Protein AF-A0AAP7BUR9-F1 (afdb_monomer_lite)

pLDDT: mean 89.44, std 9.85, range [38.56, 97.56]

Secondary structure (DSSP, 8-state):
--HHHHHHHHHHHHHHHHHTHHHH-EESSSS---EEEEEEEEEEEEEEEETTTEEEEEEEEEEEETTEEEEEEEEEEEESS--EEEEEEEEE--HHHHHHHHHHS-HHHHHHHHHHHHHHHHHTTTTTTTS--

Sequence (133 aa):
MNDKKIRKLIEKIEEISIKHFDELSCNINGFSKKKLVFFMEKPGSSRRVNDWGRDEDTDYYIGVSENGWEEHITVMECGAGETVLLEEKTHSISNDQLLKILNESNLKNYLKFMNKCYDLTQKYSGDFGILLY

Radius of gyration: 16.71 Å; chains: 1; bounding box: 37×32×51 Å

Structure (mmCIF, N/CA/C/O backbone):
data_AF-A0AAP7BUR9-F1
#
_entry.id   AF-A0AAP7BUR9-F1
#
loop_
_atom_site.group_PDB
_atom_site.id
_atom_site.type_symbol
_atom_site.label_atom_id
_atom_site.label_alt_id
_atom_site.label_comp_id
_atom_site.label_asym_id
_atom_site.label_entity_id
_atom_site.label_seq_id
_atom_site.pdbx_PDB_ins_code
_atom_site.Cartn_x
_atom_site.Cartn_y
_atom_site.Cartn_z
_atom_site.occupancy
_atom_site.B_iso_or_equiv
_atom_site.auth_seq_id
_atom_site.auth_comp_id
_atom_site.auth_asym_id
_atom_site.auth_atom_id
_atom_site.pdbx_PDB_model_num
ATOM 1 N N . MET A 1 1 ? -3.238 21.894 9.567 1.00 57.69 1 MET A N 1
ATOM 2 C CA . MET A 1 1 ? -3.905 20.586 9.752 1.00 57.69 1 MET A CA 1
ATOM 3 C C . MET A 1 1 ? -3.541 20.083 11.146 1.00 57.69 1 MET A C 1
ATOM 5 O O . MET A 1 1 ? -2.488 20.473 11.623 1.00 57.69 1 MET A O 1
ATOM 9 N N . ASN A 1 2 ? -4.401 19.356 11.868 1.00 79.38 2 ASN A N 1
ATOM 10 C CA . ASN A 1 2 ? -4.040 18.908 13.222 1.00 79.38 2 ASN A CA 1
ATOM 11 C C . ASN A 1 2 ? -3.331 17.551 13.136 1.00 79.38 2 ASN A C 1
ATOM 13 O O . ASN A 1 2 ? -3.994 16.515 13.160 1.00 79.38 2 ASN A O 1
ATOM 17 N N . ASP A 1 3 ? -2.006 17.576 13.035 1.00 81.19 3 ASP A N 1
ATOM 18 C CA . ASP A 1 3 ? -1.129 16.404 12.901 1.00 81.19 3 ASP A CA 1
ATOM 19 C C . ASP A 1 3 ? -1.414 15.324 13.952 1.00 81.19 3 ASP A C 1
ATOM 21 O O . ASP A 1 3 ? -1.388 14.134 13.651 1.00 81.19 3 ASP A O 1
ATOM 25 N N . LYS A 1 4 ? -1.830 15.719 15.163 1.00 86.00 4 LYS A N 1
ATOM 26 C CA . LYS A 1 4 ? -2.235 14.786 16.225 1.00 86.00 4 LYS A CA 1
ATOM 27 C C . LYS A 1 4 ? -3.459 13.944 15.848 1.00 86.00 4 LYS A C 1
ATOM 29 O O . LYS A 1 4 ? -3.543 12.783 16.237 1.00 86.00 4 LYS A O 1
ATOM 34 N N . LYS A 1 5 ? -4.427 14.515 15.122 1.00 87.75 5 LYS A N 1
ATOM 35 C CA . LYS A 1 5 ? -5.618 13.781 14.655 1.00 87.75 5 LYS A CA 1
ATOM 36 C C . LYS A 1 5 ? -5.267 12.825 13.518 1.00 87.75 5 LYS A C 1
ATOM 38 O O . LYS A 1 5 ? -5.756 11.703 13.518 1.00 87.75 5 LYS A O 1
ATOM 43 N N . ILE A 1 6 ? -4.409 13.252 12.592 1.00 88.75 6 ILE A N 1
ATOM 44 C CA . ILE A 1 6 ? -3.960 12.401 11.481 1.00 88.75 6 ILE A CA 1
ATOM 45 C C . ILE A 1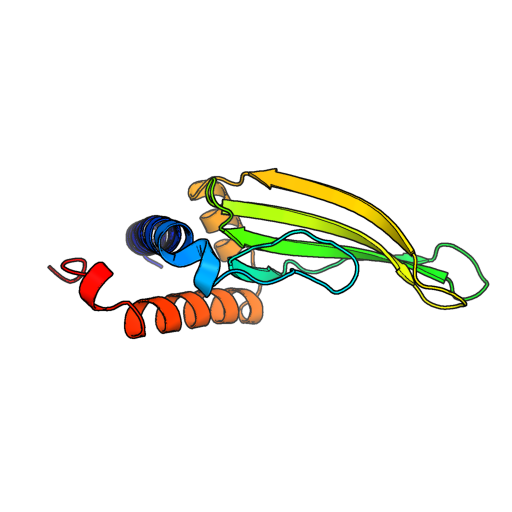 6 ? -3.128 11.238 12.005 1.00 88.75 6 ILE A C 1
ATOM 47 O O . ILE A 1 6 ? -3.352 10.108 11.596 1.00 88.75 6 ILE A O 1
ATOM 51 N N . ARG A 1 7 ? -2.239 11.479 12.970 1.00 90.62 7 ARG A N 1
ATOM 52 C CA . ARG A 1 7 ? -1.448 10.415 13.593 1.00 90.62 7 ARG A CA 1
ATOM 53 C C . ARG A 1 7 ? -2.325 9.337 14.230 1.00 90.62 7 ARG A C 1
ATOM 55 O O . ARG A 1 7 ? -2.128 8.162 13.955 1.00 90.62 7 ARG A O 1
ATOM 62 N N . LYS A 1 8 ? -3.351 9.736 14.991 1.00 90.56 8 LYS A N 1
ATOM 63 C CA . LYS A 1 8 ? -4.338 8.794 15.546 1.00 90.56 8 LYS A CA 1
ATOM 64 C C . LYS A 1 8 ? -5.098 8.023 14.464 1.00 90.56 8 LYS A C 1
ATOM 66 O O . LYS A 1 8 ? -5.396 6.850 14.648 1.00 90.56 8 LYS A O 1
ATOM 71 N N . LEU A 1 9 ? -5.436 8.682 13.352 1.00 91.75 9 LEU A N 1
ATOM 72 C CA . LEU A 1 9 ? -6.072 8.020 12.214 1.00 91.75 9 LEU A CA 1
ATOM 73 C C . LEU A 1 9 ? -5.136 6.971 11.602 1.00 91.75 9 LEU A C 1
ATOM 75 O O . LEU A 1 9 ? -5.577 5.853 11.375 1.00 91.75 9 LEU A O 1
ATOM 79 N N . ILE A 1 10 ? -3.868 7.317 11.370 1.00 94.31 10 ILE A N 1
ATOM 80 C CA . ILE A 1 10 ? -2.846 6.412 10.827 1.00 94.31 10 ILE A CA 1
ATOM 81 C C . ILE A 1 10 ? -2.692 5.176 11.717 1.00 94.31 10 ILE A C 1
ATOM 83 O O . ILE A 1 10 ? -2.786 4.061 11.213 1.00 94.31 10 ILE A O 1
ATOM 87 N N . GLU A 1 11 ? -2.518 5.374 13.027 1.00 94.06 11 GLU A N 1
ATOM 88 C CA . GLU A 1 11 ? -2.412 4.288 14.013 1.00 94.06 11 GLU A CA 1
ATOM 89 C C . GLU A 1 11 ? -3.639 3.372 13.951 1.00 94.06 11 GLU A C 1
ATOM 91 O O . GLU A 1 11 ? -3.520 2.152 13.872 1.00 94.06 11 GLU A O 1
ATOM 96 N N . LYS A 1 12 ? -4.843 3.953 13.914 1.00 93.38 12 LYS A N 1
ATOM 97 C CA . LYS A 1 12 ? -6.066 3.149 13.907 1.00 93.38 12 LYS A CA 1
ATOM 98 C C . LYS A 1 12 ? -6.277 2.387 12.600 1.00 93.38 12 LYS A C 1
ATOM 100 O O . LYS A 1 12 ? -6.787 1.268 12.599 1.00 93.38 12 LYS A O 1
ATOM 105 N N . ILE A 1 13 ? -5.905 3.002 11.483 1.00 95.44 13 ILE A N 1
ATOM 106 C CA . ILE A 1 13 ? -5.973 2.387 10.160 1.00 95.44 13 ILE A CA 1
ATOM 107 C C . ILE A 1 13 ? -4.972 1.240 10.041 1.00 95.44 13 ILE A C 1
ATOM 109 O O . ILE A 1 13 ? -5.315 0.224 9.440 1.00 95.44 13 ILE A O 1
ATOM 113 N N . GLU A 1 14 ? -3.784 1.370 10.628 1.00 96.19 14 GLU A N 1
ATOM 114 C CA . GLU A 1 14 ? -2.798 0.291 10.717 1.00 96.19 14 GLU A CA 1
ATOM 115 C C . GLU A 1 14 ? -3.390 -0.930 11.425 1.00 96.19 14 GLU A C 1
ATOM 117 O O . GLU A 1 14 ? -3.446 -2.009 10.838 1.00 96.19 14 GLU A O 1
ATOM 122 N N . GLU A 1 15 ? -3.936 -0.741 12.632 1.00 95.06 15 GLU A N 1
ATOM 123 C CA . GLU A 1 15 ? -4.571 -1.811 13.414 1.00 95.06 15 GLU A CA 1
ATOM 124 C C . GLU A 1 15 ? -5.654 -2.549 12.616 1.00 95.06 15 GLU A C 1
ATOM 126 O O . GLU A 1 15 ? -5.698 -3.779 12.592 1.00 95.06 15 GLU A O 1
ATOM 131 N N . ILE A 1 16 ? -6.538 -1.802 11.950 1.00 95.00 16 ILE A N 1
ATOM 132 C CA . ILE A 1 16 ? -7.655 -2.365 11.180 1.00 95.00 16 ILE A CA 1
ATOM 133 C C . ILE A 1 16 ? -7.157 -3.076 9.926 1.00 95.00 16 ILE A C 1
ATOM 135 O O . ILE A 1 16 ? -7.663 -4.145 9.585 1.00 95.00 16 ILE A O 1
ATOM 139 N N . SER A 1 17 ? -6.156 -2.509 9.258 1.00 96.44 17 SER A N 1
ATOM 140 C CA .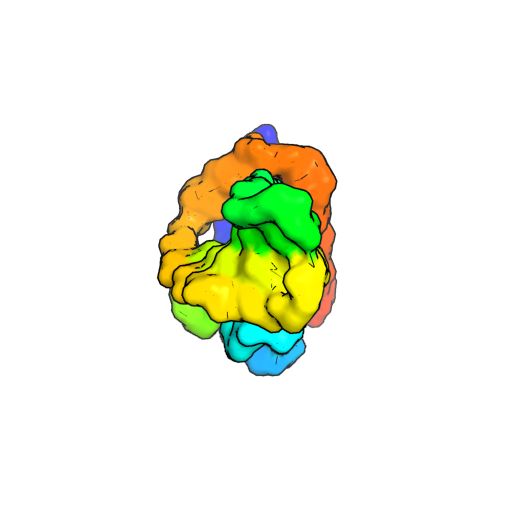 SER A 1 17 ? -5.570 -3.103 8.059 1.00 96.44 17 SER A CA 1
ATOM 141 C C . SER A 1 17 ? -4.858 -4.414 8.376 1.00 96.44 17 SER A C 1
ATOM 143 O O . SER A 1 17 ? -4.996 -5.357 7.606 1.00 96.44 17 SER A O 1
ATOM 145 N N . ILE A 1 18 ? -4.165 -4.505 9.515 1.00 96.38 18 ILE A N 1
ATOM 146 C CA . ILE A 1 18 ? -3.550 -5.753 9.993 1.00 96.38 18 ILE A CA 1
ATOM 147 C C . ILE A 1 18 ? -4.635 -6.763 10.382 1.00 96.38 18 ILE A C 1
ATOM 149 O O . ILE A 1 18 ? -4.598 -7.913 9.950 1.00 96.38 18 ILE A O 1
ATOM 153 N N . LYS A 1 19 ? -5.638 -6.341 11.164 1.00 95.62 19 LYS A N 1
ATOM 154 C CA . LYS A 1 19 ? -6.725 -7.217 11.632 1.00 95.62 19 LYS A CA 1
ATOM 155 C C . LYS A 1 19 ? -7.488 -7.884 10.483 1.00 95.62 19 LYS A C 1
ATOM 157 O O . LYS A 1 19 ? -7.886 -9.038 10.612 1.00 95.62 19 LYS A O 1
ATOM 162 N N . HIS A 1 20 ? -7.695 -7.161 9.384 1.00 95.50 20 HIS A N 1
ATOM 163 C CA . HIS A 1 20 ? -8.444 -7.623 8.210 1.00 95.50 20 HIS A CA 1
ATOM 164 C C . HIS A 1 20 ? -7.539 -7.819 6.984 1.00 95.50 20 HIS A C 1
ATOM 166 O O . HIS A 1 20 ? -7.995 -7.693 5.846 1.00 95.50 20 HIS A O 1
ATOM 172 N N . PHE A 1 21 ? -6.251 -8.108 7.199 1.00 96.44 21 PHE A N 1
ATOM 173 C CA . PHE A 1 21 ? -5.239 -8.139 6.139 1.00 96.44 21 PHE A CA 1
ATOM 174 C C . PHE A 1 21 ? -5.577 -9.121 5.013 1.00 96.44 21 PHE A C 1
ATOM 176 O O . PHE A 1 21 ? -5.489 -8.762 3.840 1.00 96.44 21 PHE A O 1
ATOM 183 N N . ASP A 1 22 ? -6.031 -10.330 5.342 1.00 94.69 22 ASP A N 1
ATOM 184 C CA . ASP A 1 22 ? -6.389 -11.343 4.340 1.00 94.69 22 ASP A CA 1
ATOM 185 C C . ASP A 1 22 ? -7.515 -10.889 3.403 1.00 94.69 22 ASP A C 1
ATOM 187 O O . ASP A 1 22 ? -7.516 -11.224 2.220 1.00 94.69 22 ASP A O 1
ATOM 191 N N . GLU A 1 23 ? -8.464 -10.105 3.920 1.00 95.19 23 GLU A N 1
ATOM 192 C CA . GLU A 1 23 ? -9.589 -9.573 3.149 1.00 95.19 23 GLU A CA 1
ATOM 193 C C . GLU A 1 23 ? -9.186 -8.338 2.329 1.00 95.19 23 GLU A C 1
ATOM 195 O O . GLU A 1 23 ? -9.677 -8.123 1.219 1.00 95.19 23 GLU A O 1
ATOM 200 N N . LEU A 1 24 ? -8.329 -7.489 2.896 1.00 95.19 24 LEU A N 1
ATOM 201 C CA . LEU A 1 24 ? -8.010 -6.171 2.350 1.00 95.19 24 LEU A CA 1
ATOM 202 C C . LEU A 1 24 ? -6.775 -6.151 1.452 1.00 95.19 24 LEU A C 1
ATOM 204 O O . LEU A 1 24 ? -6.617 -5.210 0.667 1.00 95.19 24 LEU A O 1
ATOM 208 N N . SER A 1 25 ? -5.883 -7.127 1.600 1.00 94.75 25 SER A N 1
ATOM 209 C CA . SER A 1 25 ? -4.620 -7.162 0.877 1.00 94.75 25 SER A CA 1
ATOM 210 C C . SER A 1 25 ? -4.803 -7.614 -0.567 1.00 94.75 25 SER A C 1
ATOM 212 O O . SER A 1 25 ? -5.618 -8.475 -0.901 1.00 94.75 25 SER A O 1
ATOM 214 N N . CYS A 1 26 ? -4.000 -7.038 -1.452 1.00 91.31 26 CYS A N 1
ATOM 215 C CA . CYS A 1 26 ? -3.913 -7.442 -2.846 1.00 91.31 26 CYS A CA 1
ATOM 216 C C . CYS A 1 26 ? -2.452 -7.481 -3.287 1.00 91.31 26 CYS A C 1
ATOM 218 O O . CYS A 1 26 ? -1.589 -6.862 -2.659 1.00 91.31 26 CYS A O 1
ATOM 220 N N . ASN A 1 27 ? -2.175 -8.194 -4.380 1.00 90.06 27 ASN A N 1
ATOM 221 C CA . ASN A 1 27 ? -0.873 -8.084 -5.030 1.00 90.06 27 ASN A CA 1
ATOM 222 C C . ASN A 1 27 ? -0.707 -6.648 -5.535 1.00 90.06 27 ASN A C 1
ATOM 224 O O . ASN A 1 27 ? -1.613 -6.110 -6.176 1.00 90.06 27 ASN A O 1
ATOM 228 N N . ILE A 1 28 ? 0.424 -6.031 -5.207 1.00 84.44 28 ILE A N 1
ATOM 229 C CA . ILE A 1 28 ? 0.650 -4.601 -5.457 1.00 84.44 28 ILE A CA 1
ATOM 230 C C . ILE A 1 28 ? 0.823 -4.288 -6.945 1.00 84.44 28 ILE A C 1
ATOM 232 O O . ILE A 1 28 ? 0.442 -3.212 -7.396 1.00 84.44 28 ILE A O 1
ATOM 236 N N . ASN A 1 29 ? 1.334 -5.244 -7.719 1.00 79.69 29 ASN A N 1
ATOM 237 C CA . ASN A 1 29 ? 1.350 -5.195 -9.173 1.00 79.69 29 ASN A CA 1
ATOM 238 C C . ASN A 1 29 ? 1.351 -6.623 -9.755 1.00 79.69 29 ASN A C 1
ATOM 240 O O . ASN A 1 29 ? 1.290 -7.614 -9.026 1.00 79.69 29 ASN A O 1
ATOM 244 N N . GLY A 1 30 ? 1.366 -6.729 -11.085 1.00 78.06 30 GLY A N 1
ATOM 245 C CA . GLY A 1 30 ? 1.375 -8.019 -11.784 1.00 78.06 30 GLY A CA 1
ATOM 246 C C . GLY A 1 30 ? 2.732 -8.732 -11.795 1.00 78.06 30 GLY A C 1
ATOM 247 O O . GLY A 1 30 ? 2.797 -9.882 -12.223 1.00 78.06 30 GLY A O 1
ATOM 248 N N . PHE A 1 31 ? 3.799 -8.066 -11.348 1.00 80.25 31 PHE A N 1
ATOM 249 C CA . PHE A 1 31 ? 5.183 -8.537 -11.462 1.00 80.25 31 PHE A CA 1
ATOM 250 C C . PHE A 1 31 ? 5.777 -8.975 -10.114 1.00 80.25 31 PHE A C 1
ATOM 252 O O . PHE A 1 31 ? 6.629 -9.858 -10.070 1.00 80.25 31 PHE A O 1
ATOM 259 N N . SER A 1 32 ? 5.280 -8.412 -9.015 1.00 79.69 32 SER A N 1
ATOM 260 C CA . SER A 1 32 ? 5.616 -8.738 -7.637 1.00 79.69 32 SER A CA 1
ATOM 261 C C . SER A 1 32 ? 4.530 -9.612 -7.013 1.00 79.69 32 SER A C 1
ATOM 263 O O . SER A 1 32 ? 3.329 -9.415 -7.210 1.00 79.69 32 SER A O 1
ATOM 265 N N . LYS A 1 33 ? 4.954 -10.574 -6.190 1.00 84.44 33 LYS A N 1
ATOM 266 C CA . LYS A 1 33 ? 4.050 -11.375 -5.348 1.00 84.44 33 LYS A CA 1
ATOM 267 C C . LYS A 1 33 ? 3.753 -10.704 -4.005 1.00 84.44 33 LYS A C 1
ATOM 269 O O . LYS A 1 33 ? 3.092 -11.311 -3.160 1.00 84.44 33 LYS A O 1
ATOM 274 N N . LYS A 1 34 ? 4.255 -9.487 -3.775 1.00 89.56 34 LYS A N 1
ATOM 275 C CA . LYS A 1 34 ? 4.040 -8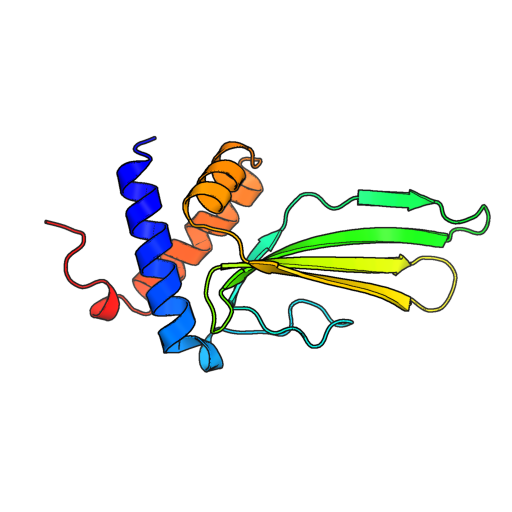.763 -2.526 1.00 89.56 34 LYS A CA 1
ATOM 276 C C . LYS A 1 34 ? 2.565 -8.408 -2.376 1.00 89.56 34 LYS A C 1
ATOM 278 O O . LYS A 1 34 ? 1.976 -7.746 -3.231 1.00 89.56 34 LYS A O 1
ATOM 283 N N . LYS A 1 35 ? 1.999 -8.815 -1.241 1.00 93.94 35 LYS A N 1
ATOM 284 C CA . LYS A 1 35 ? 0.672 -8.402 -0.792 1.00 93.94 35 LYS A CA 1
ATOM 285 C C . LYS A 1 35 ? 0.773 -7.224 0.163 1.00 93.94 35 LYS A C 1
ATOM 287 O O . LYS A 1 35 ? 1.578 -7.266 1.092 1.00 93.94 35 LYS A O 1
ATOM 292 N N . LEU A 1 36 ? -0.065 -6.216 -0.049 1.00 94.81 36 LEU A N 1
ATOM 293 C CA . LEU A 1 36 ? -0.268 -5.096 0.870 1.00 94.81 36 LEU A CA 1
ATOM 294 C C . LEU A 1 36 ? -1.741 -4.695 0.875 1.00 94.81 36 LEU A C 1
ATOM 296 O O . LEU A 1 36 ? -2.428 -4.804 -0.143 1.00 94.81 36 LEU A O 1
ATOM 300 N N . VAL A 1 37 ? -2.204 -4.133 1.988 1.00 96.69 37 VAL A N 1
ATOM 301 C CA . VAL A 1 37 ? -3.360 -3.234 1.958 1.00 96.69 37 VAL A CA 1
ATOM 302 C C . VAL A 1 37 ? -2.870 -1.919 1.362 1.00 96.69 37 VAL A C 1
ATOM 304 O O . VAL A 1 37 ? -2.196 -1.137 2.030 1.00 96.69 37 VAL A O 1
ATOM 307 N N . PHE A 1 38 ? -3.139 -1.710 0.076 1.00 95.44 38 PHE A N 1
ATOM 308 C CA . PHE A 1 38 ? -2.628 -0.562 -0.671 1.00 95.44 38 PHE A CA 1
ATOM 309 C C . PHE A 1 38 ? -3.357 0.743 -0.313 1.00 95.44 38 PHE A C 1
ATOM 311 O O . PHE A 1 38 ? -4.593 0.776 -0.267 1.00 95.44 38 PHE A O 1
ATOM 318 N N . PHE A 1 39 ? -2.592 1.824 -0.125 1.00 95.44 39 PHE A N 1
ATOM 319 C CA . PHE A 1 39 ? -3.126 3.161 0.158 1.00 95.44 39 PHE A CA 1
ATOM 320 C C . PHE A 1 39 ? -2.763 4.197 -0.901 1.00 95.44 39 PHE A C 1
ATOM 322 O O . PHE A 1 39 ? -3.633 4.947 -1.348 1.00 95.44 39 PHE A O 1
ATOM 329 N N . MET A 1 40 ? -1.489 4.287 -1.280 1.00 93.94 40 MET A N 1
ATOM 330 C CA . MET A 1 40 ? -1.035 5.302 -2.228 1.00 93.94 40 MET A CA 1
ATOM 331 C C . MET A 1 40 ? 0.296 4.941 -2.880 1.00 93.94 40 MET A C 1
ATOM 333 O O . MET A 1 40 ? 1.027 4.075 -2.410 1.00 93.94 40 MET A O 1
ATOM 337 N N . GLU A 1 41 ? 0.621 5.671 -3.940 1.00 91.25 41 GLU A N 1
ATOM 338 C CA . GLU A 1 41 ? 1.903 5.618 -4.640 1.00 91.25 41 GLU A CA 1
ATOM 339 C C . GLU A 1 41 ? 2.678 6.928 -4.423 1.00 91.25 41 GLU A C 1
ATOM 341 O O . GLU A 1 41 ? 2.073 8.009 -4.352 1.00 91.25 41 GLU A O 1
ATOM 346 N N . LYS A 1 42 ? 4.011 6.864 -4.321 1.00 88.44 42 LYS A N 1
ATOM 347 C CA . LYS A 1 42 ? 4.844 8.065 -4.512 1.00 88.44 42 LYS A CA 1
ATOM 348 C C . LYS A 1 42 ? 5.077 8.268 -6.015 1.00 88.44 42 LYS A C 1
ATOM 350 O O . LYS A 1 42 ? 4.918 7.319 -6.779 1.00 88.44 42 LYS A O 1
ATOM 355 N N . PRO A 1 43 ? 5.423 9.488 -6.467 1.00 84.44 43 PRO A N 1
ATOM 356 C CA . PRO A 1 43 ? 5.824 9.689 -7.853 1.00 84.44 43 PRO A CA 1
ATOM 357 C C . PRO A 1 43 ? 6.947 8.716 -8.224 1.00 84.44 43 PRO A C 1
ATOM 359 O O . PRO A 1 43 ? 7.991 8.712 -7.573 1.00 84.44 43 PRO A O 1
ATOM 362 N N . GLY A 1 44 ? 6.700 7.890 -9.239 1.00 86.19 44 GLY A N 1
ATOM 363 C CA . GLY A 1 44 ? 7.717 7.020 -9.809 1.00 86.19 44 GLY A CA 1
ATOM 364 C C . GLY A 1 44 ? 8.804 7.818 -10.522 1.00 86.19 44 GLY A C 1
ATOM 365 O O . GLY A 1 44 ? 8.686 9.030 -10.741 1.00 86.19 44 GLY A O 1
ATOM 366 N N . SER A 1 45 ? 9.865 7.126 -10.906 1.00 89.81 45 SER A N 1
ATOM 367 C CA . SER A 1 45 ? 10.910 7.691 -11.759 1.00 89.81 45 SER A CA 1
ATOM 368 C C . SER A 1 45 ? 11.179 6.763 -12.928 1.00 89.81 45 SER A C 1
ATOM 370 O O . SER A 1 45 ? 11.062 5.555 -12.780 1.00 89.81 45 SER A O 1
ATOM 372 N N . SER A 1 46 ? 11.534 7.331 -14.074 1.00 90.81 46 SER A N 1
ATOM 373 C CA . SER A 1 46 ? 11.876 6.569 -15.269 1.00 90.81 46 SER A CA 1
ATOM 374 C C . SER A 1 46 ? 13.215 7.058 -15.800 1.00 90.81 46 SER A C 1
ATOM 376 O O . SER A 1 46 ? 13.488 8.266 -15.786 1.00 90.81 46 SER A O 1
ATOM 378 N N . ARG A 1 47 ? 14.066 6.138 -16.252 1.00 91.62 47 ARG A N 1
ATOM 379 C CA . ARG A 1 47 ? 15.322 6.466 -16.933 1.00 91.62 47 ARG A CA 1
ATOM 380 C C . ARG A 1 47 ? 15.500 5.617 -18.180 1.00 91.62 47 ARG A C 1
ATOM 382 O O . ARG A 1 47 ? 15.268 4.417 -18.163 1.00 91.62 47 ARG A O 1
ATOM 389 N N . ARG A 1 48 ? 16.020 6.226 -19.243 1.00 89.06 48 ARG A N 1
ATOM 390 C CA . ARG A 1 48 ? 16.344 5.503 -20.473 1.00 89.06 48 ARG A CA 1
ATOM 391 C C . ARG A 1 48 ? 17.521 4.557 -20.240 1.00 89.06 48 ARG A C 1
ATOM 393 O O . ARG A 1 48 ? 18.584 4.993 -19.794 1.00 89.06 48 ARG A O 1
ATOM 400 N N . VAL A 1 49 ? 17.343 3.282 -20.568 1.00 87.44 49 VAL A N 1
ATOM 401 C CA . VAL A 1 49 ? 18.387 2.248 -20.477 1.00 87.44 49 VAL A CA 1
ATOM 402 C C . VAL A 1 49 ? 19.254 2.261 -21.729 1.00 87.44 49 VAL A C 1
ATOM 404 O O . VAL A 1 49 ? 20.478 2.167 -21.643 1.00 87.44 49 VAL A O 1
ATOM 407 N N . ASN A 1 50 ? 18.634 2.385 -22.905 1.00 82.31 50 ASN A N 1
ATOM 408 C CA . ASN A 1 50 ? 19.342 2.374 -24.181 1.00 82.31 50 ASN A CA 1
ATOM 409 C C . ASN A 1 50 ? 18.606 3.152 -25.282 1.00 82.31 50 ASN A C 1
ATOM 411 O O . ASN A 1 50 ? 17.454 3.570 -25.140 1.00 82.31 50 ASN A O 1
ATOM 415 N N . ASP A 1 51 ? 19.270 3.307 -26.431 1.00 86.88 51 ASP A N 1
ATOM 416 C CA . ASP A 1 51 ? 18.688 4.029 -27.560 1.00 86.88 51 ASP A CA 1
ATOM 417 C C . ASP A 1 51 ? 17.566 3.279 -28.302 1.00 86.88 51 ASP A C 1
ATOM 419 O O . ASP A 1 51 ? 16.897 3.858 -29.156 1.00 86.88 51 ASP A O 1
ATOM 423 N N . TRP A 1 52 ? 17.302 2.025 -27.932 1.00 84.38 52 TRP A N 1
ATOM 424 C CA . TRP A 1 52 ? 16.359 1.124 -28.600 1.00 84.38 52 TRP A CA 1
ATOM 425 C C . TRP A 1 52 ? 14.934 1.218 -28.046 1.00 84.38 52 TRP A C 1
ATOM 427 O O . TRP A 1 52 ? 14.075 0.424 -28.420 1.00 84.38 52 TRP A O 1
ATOM 437 N N . GLY A 1 53 ? 14.674 2.187 -27.165 1.00 84.44 53 GLY A N 1
ATOM 438 C CA . GLY A 1 53 ? 13.364 2.370 -26.541 1.00 84.44 53 GLY A CA 1
ATOM 439 C C . GLY A 1 53 ? 13.139 1.434 -25.358 1.00 84.44 53 GLY A C 1
ATOM 440 O O . GLY A 1 53 ? 12.025 0.947 -25.178 1.0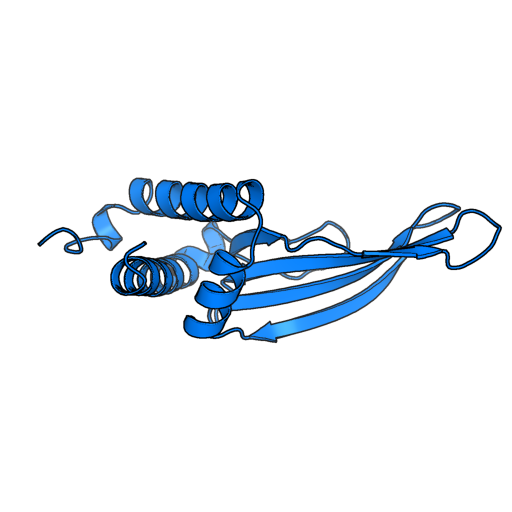0 84.44 53 GLY A O 1
ATOM 441 N N . ARG A 1 54 ? 14.197 1.144 -24.587 1.00 89.19 54 ARG A N 1
ATOM 442 C CA . ARG A 1 54 ? 14.067 0.547 -23.256 1.00 89.19 54 ARG A CA 1
ATOM 443 C C . ARG A 1 54 ? 14.248 1.588 -22.168 1.00 89.19 54 ARG A C 1
ATOM 445 O O . ARG A 1 54 ? 15.239 2.325 -22.182 1.00 89.19 54 ARG A O 1
ATOM 452 N N . ASP A 1 55 ? 13.332 1.551 -21.213 1.00 91.50 55 ASP A N 1
ATOM 453 C CA . ASP A 1 55 ? 13.292 2.419 -20.045 1.00 91.50 55 ASP A CA 1
ATOM 454 C C . ASP A 1 55 ? 13.268 1.567 -18.772 1.00 91.50 55 ASP A C 1
ATOM 456 O O . ASP A 1 55 ? 12.737 0.460 -18.760 1.00 91.50 55 ASP A O 1
ATOM 460 N N . GLU A 1 56 ? 13.882 2.071 -17.710 1.00 92.56 56 GLU A N 1
ATOM 461 C CA . GLU A 1 56 ? 13.822 1.507 -16.370 1.00 92.56 56 GLU A CA 1
ATOM 462 C C . GLU A 1 56 ? 12.899 2.386 -15.532 1.00 92.56 56 GLU A C 1
ATOM 464 O O . GLU A 1 56 ? 13.212 3.552 -15.274 1.00 92.56 56 GLU A O 1
ATOM 469 N N . ASP A 1 57 ? 11.783 1.807 -15.107 1.00 92.06 57 ASP A N 1
ATOM 470 C CA . ASP A 1 57 ? 10.759 2.444 -14.296 1.00 92.06 57 ASP A CA 1
ATOM 471 C C . ASP A 1 57 ? 10.890 1.981 -12.845 1.00 92.06 57 ASP A C 1
ATOM 473 O O . ASP A 1 57 ? 10.974 0.790 -12.549 1.00 92.06 57 ASP A O 1
ATOM 477 N N . THR A 1 58 ? 10.908 2.936 -11.923 1.00 93.56 58 THR A N 1
ATOM 478 C CA . THR A 1 58 ? 10.855 2.695 -10.482 1.00 93.56 58 THR A CA 1
ATOM 479 C C . THR A 1 58 ? 9.520 3.171 -9.940 1.00 93.56 58 THR A C 1
ATOM 481 O O . THR A 1 58 ? 9.237 4.372 -9.963 1.00 93.56 58 THR A O 1
ATOM 484 N N . ASP A 1 59 ? 8.754 2.237 -9.390 1.00 92.38 59 ASP A N 1
ATOM 485 C CA . ASP A 1 59 ? 7.479 2.488 -8.730 1.00 92.38 59 ASP A CA 1
ATOM 486 C C . ASP A 1 59 ? 7.605 2.332 -7.214 1.00 92.38 59 ASP A C 1
ATOM 488 O O . ASP A 1 59 ? 8.325 1.466 -6.711 1.00 92.38 59 ASP A O 1
ATOM 492 N N . TYR A 1 60 ? 6.866 3.169 -6.486 1.00 93.19 60 TYR A N 1
ATOM 493 C CA . TYR A 1 60 ? 6.864 3.223 -5.027 1.00 93.19 60 TYR A CA 1
ATOM 494 C C . TYR A 1 60 ? 5.436 3.084 -4.512 1.00 93.19 60 TYR A C 1
ATOM 496 O O . TYR A 1 60 ? 4.596 3.955 -4.753 1.00 93.19 60 TYR A O 1
ATOM 504 N N . TYR A 1 61 ? 5.172 2.033 -3.748 1.00 94.06 61 TYR A N 1
ATOM 505 C CA . TYR A 1 61 ? 3.865 1.723 -3.186 1.00 94.06 61 TYR A CA 1
ATOM 506 C C . TYR A 1 61 ? 3.916 1.801 -1.667 1.00 94.06 61 TYR A C 1
ATOM 508 O O . TYR A 1 61 ? 4.790 1.220 -1.030 1.00 94.06 61 TYR A O 1
ATOM 516 N N . ILE A 1 62 ? 2.944 2.488 -1.081 1.00 95.75 62 ILE A N 1
ATOM 517 C CA . ILE A 1 62 ? 2.774 2.590 0.365 1.00 95.75 62 ILE A CA 1
ATOM 518 C C . ILE A 1 62 ? 1.533 1.803 0.757 1.00 95.75 62 ILE A C 1
ATOM 520 O O . ILE A 1 62 ? 0.434 2.020 0.224 1.00 95.75 62 ILE A O 1
ATOM 524 N N . GLY A 1 63 ? 1.707 0.912 1.723 1.00 96.62 63 GLY A N 1
ATOM 525 C CA . GLY A 1 63 ? 0.621 0.107 2.252 1.00 96.62 63 GLY A CA 1
ATOM 526 C C . GLY A 1 63 ? 0.926 -0.467 3.624 1.00 96.62 63 GLY A C 1
ATOM 527 O O . GLY A 1 63 ? 1.986 -0.229 4.196 1.00 96.62 63 GLY A O 1
ATOM 528 N N . VAL A 1 64 ? -0.032 -1.229 4.138 1.00 97.50 64 VAL A N 1
ATOM 529 C CA . VAL A 1 64 ? 0.117 -1.985 5.385 1.00 97.50 64 VAL A CA 1
ATOM 530 C C . VAL A 1 64 ? 0.344 -3.451 5.041 1.00 97.50 64 VAL A C 1
ATOM 532 O O . VAL A 1 64 ? -0.387 -3.999 4.214 1.00 97.50 64 VAL A O 1
ATOM 535 N N . SER A 1 65 ? 1.354 -4.065 5.650 1.00 95.56 65 SER A N 1
ATOM 536 C CA . SER A 1 65 ? 1.564 -5.514 5.696 1.00 95.56 65 SER A CA 1
ATOM 537 C C . SER A 1 65 ? 1.065 -6.075 7.035 1.00 95.56 65 SER A C 1
ATOM 539 O O . SER A 1 65 ? 0.587 -5.334 7.889 1.00 95.56 65 SER A O 1
ATOM 541 N N . GLU A 1 66 ? 1.231 -7.375 7.271 1.00 93.75 66 GLU A N 1
ATOM 542 C CA . GLU A 1 66 ? 0.992 -7.982 8.591 1.00 93.75 66 GLU A CA 1
ATOM 543 C C . GLU A 1 66 ? 1.873 -7.382 9.707 1.00 93.75 66 GLU A C 1
ATOM 545 O O . GLU A 1 66 ? 1.525 -7.479 10.882 1.00 93.75 66 GLU A O 1
ATOM 550 N N . ASN A 1 67 ? 2.992 -6.738 9.350 1.00 93.50 67 ASN A N 1
ATOM 551 C CA . ASN A 1 67 ? 3.952 -6.146 10.286 1.00 93.50 67 ASN A CA 1
ATOM 552 C C . ASN A 1 67 ? 3.785 -4.627 10.470 1.00 93.50 67 ASN A C 1
ATOM 554 O O . ASN A 1 67 ? 4.587 -4.020 11.179 1.00 93.50 67 ASN A O 1
ATOM 558 N N . GLY A 1 68 ? 2.785 -4.013 9.830 1.00 95.69 68 GLY A N 1
ATOM 559 C CA . GLY A 1 68 ? 2.550 -2.568 9.876 1.00 95.69 68 GLY A CA 1
ATOM 560 C C . GLY A 1 68 ? 2.848 -1.859 8.562 1.00 95.69 68 GLY A C 1
ATOM 561 O O . GLY A 1 68 ? 2.844 -2.467 7.487 1.00 95.69 68 GLY A O 1
ATOM 562 N N . TRP A 1 69 ? 3.049 -0.546 8.631 1.00 97.56 69 TRP A N 1
ATOM 563 C CA . TRP A 1 69 ? 3.303 0.260 7.437 1.00 97.56 69 TRP A CA 1
ATOM 564 C C . TRP A 1 69 ? 4.631 -0.084 6.757 1.00 97.56 69 TRP A C 1
ATOM 566 O O . TRP A 1 69 ? 5.692 -0.177 7.383 1.00 97.56 69 TRP A O 1
ATOM 576 N N . GLU A 1 70 ? 4.581 -0.201 5.433 1.00 96.62 70 GLU A N 1
ATOM 577 C CA . GLU A 1 70 ? 5.729 -0.487 4.584 1.00 96.62 70 GLU A CA 1
ATOM 578 C C . GLU A 1 70 ? 5.691 0.353 3.304 1.00 96.62 70 GLU A C 1
ATOM 580 O O . GLU A 1 70 ? 4.631 0.643 2.737 1.00 96.62 70 GLU A O 1
ATOM 585 N N . GLU A 1 71 ? 6.880 0.712 2.828 1.00 95.44 71 GLU A N 1
ATOM 586 C CA . GLU A 1 71 ? 7.101 1.139 1.455 1.00 95.44 71 GLU A CA 1
ATOM 587 C C . GLU A 1 71 ? 7.710 -0.017 0.663 1.00 95.44 71 GLU A C 1
ATOM 589 O O . GLU A 1 71 ? 8.723 -0.616 1.039 1.00 95.44 71 GLU A O 1
ATOM 594 N N . HIS A 1 72 ? 7.077 -0.298 -0.464 1.00 95.06 72 HIS A N 1
ATOM 595 C CA . HIS A 1 72 ? 7.485 -1.298 -1.418 1.00 95.06 72 HIS A CA 1
ATOM 596 C C . HIS A 1 72 ? 7.924 -0.634 -2.717 1.00 95.06 72 HIS A C 1
ATOM 598 O O . HIS A 1 72 ? 7.223 0.219 -3.254 1.00 95.06 72 HIS A O 1
ATOM 604 N N . ILE A 1 73 ? 9.085 -1.032 -3.216 1.00 94.44 73 ILE A N 1
ATOM 605 C CA . ILE A 1 73 ? 9.736 -0.450 -4.381 1.00 94.44 73 ILE A CA 1
ATOM 606 C C . ILE A 1 73 ? 9.919 -1.553 -5.408 1.00 94.44 73 ILE A C 1
ATOM 608 O O . ILE A 1 73 ? 10.507 -2.592 -5.094 1.00 94.44 73 ILE A O 1
ATOM 612 N N . THR A 1 74 ? 9.469 -1.304 -6.631 1.00 93.62 74 THR A N 1
ATOM 613 C CA . THR A 1 74 ? 9.737 -2.184 -7.769 1.00 93.62 74 THR A CA 1
ATOM 614 C C . THR A 1 74 ? 10.464 -1.420 -8.853 1.00 93.62 74 THR A C 1
ATOM 616 O O . THR A 1 74 ? 10.023 -0.343 -9.246 1.00 93.62 74 THR A O 1
ATOM 619 N N . VAL A 1 75 ? 11.554 -1.998 -9.345 1.00 93.44 75 VAL A N 1
ATOM 620 C CA . VAL A 1 75 ? 12.298 -1.501 -10.502 1.00 93.44 75 VAL A CA 1
ATOM 621 C C . VAL A 1 75 ? 12.063 -2.467 -11.652 1.00 93.44 75 VAL A C 1
ATOM 623 O O . VAL A 1 75 ? 12.330 -3.665 -11.523 1.00 93.44 75 VAL A O 1
ATOM 626 N N . MET A 1 76 ? 11.550 -1.963 -12.766 1.00 92.62 76 MET A N 1
ATOM 627 C CA . MET A 1 76 ? 11.182 -2.749 -13.938 1.00 92.62 76 MET A CA 1
ATOM 628 C C . MET A 1 76 ? 11.845 -2.177 -15.182 1.00 92.62 76 MET A C 1
ATOM 630 O O . MET A 1 76 ? 11.932 -0.965 -15.333 1.00 92.62 76 MET A O 1
ATOM 634 N N . GLU A 1 77 ? 12.273 -3.042 -16.093 1.00 92.06 77 GLU A N 1
ATOM 635 C CA . GLU A 1 77 ? 12.662 -2.634 -17.439 1.00 92.06 77 GLU A CA 1
ATOM 636 C C . GLU A 1 77 ? 11.477 -2.824 -18.386 1.00 92.06 77 GLU A C 1
ATOM 638 O O . GLU A 1 77 ? 10.935 -3.926 -18.503 1.00 92.06 77 GLU A O 1
ATOM 643 N N . CYS A 1 78 ? 11.080 -1.748 -19.056 1.00 89.69 78 CYS A N 1
ATOM 644 C CA . CYS A 1 78 ? 9.884 -1.623 -19.878 1.00 89.69 78 CYS A CA 1
ATOM 645 C C . CYS A 1 78 ? 10.242 -1.141 -21.299 1.00 89.69 78 CYS A C 1
ATOM 647 O O . CYS A 1 78 ? 11.359 -0.695 -21.572 1.00 89.69 78 CYS A O 1
ATOM 649 N N . GLY A 1 79 ? 9.278 -1.206 -22.223 1.00 87.69 79 GLY A N 1
ATOM 650 C CA . GLY A 1 79 ? 9.423 -0.687 -23.587 1.00 87.69 79 GLY A CA 1
ATOM 651 C C . GLY A 1 79 ? 9.690 -1.782 -24.621 1.00 87.69 79 GLY A C 1
ATOM 652 O O . GLY A 1 79 ? 8.880 -2.691 -24.792 1.00 87.69 79 GLY A O 1
ATOM 653 N N . ALA A 1 80 ? 10.790 -1.678 -25.369 1.00 85.62 80 ALA A N 1
ATOM 654 C CA . ALA A 1 80 ? 11.092 -2.595 -26.468 1.00 85.62 80 ALA A CA 1
ATOM 655 C C . ALA A 1 80 ? 11.417 -4.026 -25.986 1.00 85.62 80 ALA A C 1
ATOM 657 O O . ALA A 1 80 ? 12.539 -4.327 -25.578 1.00 85.62 80 ALA A O 1
ATOM 658 N N . GLY A 1 81 ? 10.456 -4.944 -26.097 1.00 85.81 81 GLY A N 1
ATOM 659 C CA . GLY A 1 81 ? 10.590 -6.369 -25.762 1.00 85.81 81 GLY A CA 1
ATOM 660 C C . GLY A 1 81 ? 9.850 -6.743 -24.476 1.00 85.81 81 GLY A C 1
ATOM 661 O O . GLY A 1 81 ? 8.939 -6.037 -24.062 1.00 85.81 81 GLY A O 1
ATOM 662 N N . GLU A 1 82 ? 10.209 -7.873 -23.862 1.00 87.31 82 GLU A N 1
ATOM 663 C CA . GLU A 1 82 ? 9.551 -8.319 -22.626 1.00 87.31 82 GLU A CA 1
ATOM 664 C C . GLU A 1 82 ? 9.882 -7.397 -21.449 1.00 87.31 82 GLU A C 1
ATOM 666 O O . GLU A 1 82 ? 11.045 -7.010 -21.274 1.00 87.31 82 GLU A O 1
ATOM 671 N N . THR A 1 83 ? 8.854 -7.079 -20.655 1.00 88.81 83 THR A N 1
ATOM 672 C CA . THR A 1 83 ? 8.989 -6.377 -19.377 1.00 88.81 83 THR A CA 1
ATOM 673 C C . THR A 1 83 ? 9.611 -7.304 -18.345 1.00 88.81 83 THR A C 1
ATOM 675 O O . THR A 1 83 ? 9.146 -8.431 -18.161 1.00 88.81 83 THR A O 1
ATOM 678 N N . VAL A 1 84 ? 10.636 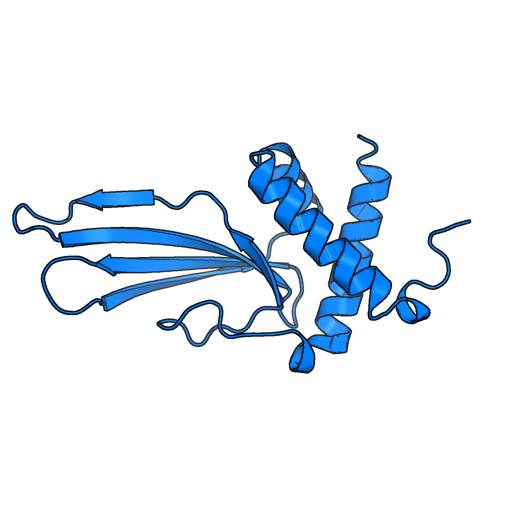-6.824 -17.645 1.00 90.38 84 VAL A N 1
ATOM 679 C CA . VAL A 1 84 ? 11.380 -7.622 -16.663 1.00 90.38 84 VAL A CA 1
ATOM 680 C C . VAL A 1 84 ? 11.417 -6.894 -15.327 1.00 90.38 84 VAL A C 1
ATOM 682 O O . VAL A 1 84 ? 11.789 -5.727 -15.267 1.00 90.38 84 VAL A O 1
ATOM 685 N N . LEU A 1 85 ? 11.067 -7.593 -14.244 1.00 90.38 85 LEU A N 1
ATOM 686 C CA . LEU A 1 85 ? 11.314 -7.110 -12.886 1.00 90.38 85 LEU A CA 1
ATOM 687 C C . LEU A 1 85 ? 12.814 -7.229 -12.592 1.00 90.38 85 LEU A C 1
ATOM 689 O O . LEU A 1 85 ? 13.349 -8.337 -12.548 1.00 90.38 85 LEU A O 1
ATOM 693 N N . LEU A 1 86 ? 13.481 -6.094 -12.406 1.00 91.38 86 LEU A N 1
ATOM 694 C CA . LEU A 1 86 ? 14.911 -6.034 -12.112 1.00 91.38 86 LEU A CA 1
ATOM 695 C C . LEU A 1 86 ? 15.176 -6.120 -10.611 1.00 91.38 86 LEU A C 1
ATOM 697 O O . LEU A 1 86 ? 16.073 -6.840 -10.174 1.00 91.38 86 LEU A O 1
ATOM 701 N N . GLU A 1 87 ? 14.401 -5.379 -9.821 1.00 91.81 87 GLU A N 1
ATOM 702 C CA . GLU A 1 87 ? 14.606 -5.289 -8.381 1.00 91.81 87 GLU A CA 1
ATOM 703 C C . GLU A 1 87 ? 13.286 -5.122 -7.628 1.00 91.81 87 GLU A C 1
ATOM 705 O O . GLU A 1 87 ? 12.371 -4.428 -8.070 1.00 91.81 87 GLU A O 1
ATOM 710 N N . GLU A 1 88 ? 13.221 -5.741 -6.451 1.00 92.81 88 GLU A N 1
ATOM 711 C CA . GLU A 1 88 ? 12.138 -5.581 -5.490 1.00 92.81 88 GLU A CA 1
ATOM 712 C C . GLU A 1 88 ? 12.737 -5.300 -4.110 1.00 92.81 88 GLU A C 1
ATOM 714 O O . GLU A 1 88 ? 13.592 -6.046 -3.622 1.00 92.81 88 GLU A O 1
ATOM 719 N N . LYS A 1 89 ? 12.289 -4.222 -3.467 1.00 93.25 89 LYS A N 1
ATOM 720 C CA . LYS A 1 89 ? 12.716 -3.843 -2.116 1.00 93.25 89 LYS A CA 1
ATOM 721 C C . LYS A 1 89 ? 11.510 -3.487 -1.273 1.00 93.25 89 LYS A C 1
ATOM 723 O O . LYS A 1 89 ? 10.587 -2.830 -1.732 1.00 93.25 89 LYS A O 1
ATOM 728 N N . THR A 1 90 ? 11.545 -3.880 -0.008 1.00 94.06 90 THR A N 1
ATOM 729 C CA . THR A 1 90 ? 10.540 -3.472 0.974 1.00 94.06 90 THR A CA 1
ATOM 730 C C . THR A 1 90 ? 11.241 -2.956 2.213 1.00 94.06 90 THR A C 1
ATOM 732 O O . THR A 1 90 ? 12.211 -3.563 2.669 1.00 94.06 90 THR A O 1
ATOM 735 N N . HIS A 1 91 ? 10.749 -1.859 2.772 1.00 94.56 91 HIS A N 1
ATOM 736 C CA . HIS A 1 91 ? 11.180 -1.392 4.079 1.00 94.56 91 HIS A CA 1
ATOM 737 C C . HIS A 1 91 ? 9.987 -0.924 4.907 1.00 94.56 91 HIS A C 1
ATOM 739 O O . HIS A 1 91 ? 9.026 -0.366 4.382 1.00 94.56 91 HIS A O 1
ATOM 745 N N . SER A 1 92 ? 10.060 -1.163 6.215 1.00 96.50 92 SER A N 1
ATOM 746 C CA . SER A 1 92 ? 9.072 -0.641 7.155 1.00 96.50 92 SER A CA 1
ATOM 747 C C . SER A 1 92 ? 9.205 0.876 7.263 1.00 96.50 92 SER A C 1
ATOM 749 O O . SER A 1 92 ? 10.317 1.415 7.238 1.00 96.50 92 SER A O 1
ATOM 751 N N . ILE A 1 93 ? 8.067 1.554 7.374 1.00 95.94 93 ILE A N 1
ATOM 752 C CA . ILE A 1 93 ? 7.990 2.992 7.616 1.00 95.94 93 ILE A CA 1
ATOM 753 C C . ILE A 1 93 ? 7.241 3.234 8.927 1.00 95.94 93 ILE A C 1
ATOM 755 O O . ILE A 1 93 ? 6.252 2.576 9.224 1.00 95.94 93 ILE A O 1
ATOM 759 N N . SER A 1 94 ? 7.705 4.186 9.730 1.00 95.38 94 SER A N 1
ATOM 760 C CA . SER A 1 94 ? 7.011 4.576 10.957 1.00 95.38 94 SER A CA 1
ATOM 761 C C . SER A 1 94 ? 5.826 5.501 10.669 1.00 95.38 94 SER A C 1
ATOM 763 O O . SER A 1 94 ? 5.779 6.182 9.643 1.00 95.38 94 SER A O 1
ATOM 765 N N . ASN A 1 95 ? 4.907 5.624 11.629 1.00 93.12 95 ASN A N 1
ATOM 766 C CA . ASN A 1 95 ? 3.779 6.560 11.535 1.00 93.12 95 ASN A CA 1
ATOM 767 C C . ASN A 1 95 ? 4.229 8.018 11.347 1.00 93.12 95 ASN A C 1
ATOM 769 O O . ASN A 1 95 ? 3.588 8.776 10.619 1.00 93.12 95 ASN A O 1
ATOM 773 N N . ASP A 1 96 ? 5.359 8.406 11.945 1.00 92.62 96 ASP A N 1
ATOM 774 C CA . ASP A 1 96 ? 5.915 9.752 11.785 1.00 92.62 96 ASP A CA 1
ATOM 775 C C . ASP A 1 96 ? 6.534 9.940 10.384 1.00 92.62 96 ASP A C 1
ATOM 777 O O . ASP A 1 96 ? 6.399 11.010 9.783 1.00 92.62 96 ASP A O 1
ATOM 781 N N . GLN A 1 97 ? 7.154 8.896 9.817 1.00 94.31 97 GLN A N 1
ATOM 782 C CA . GLN A 1 97 ? 7.626 8.908 8.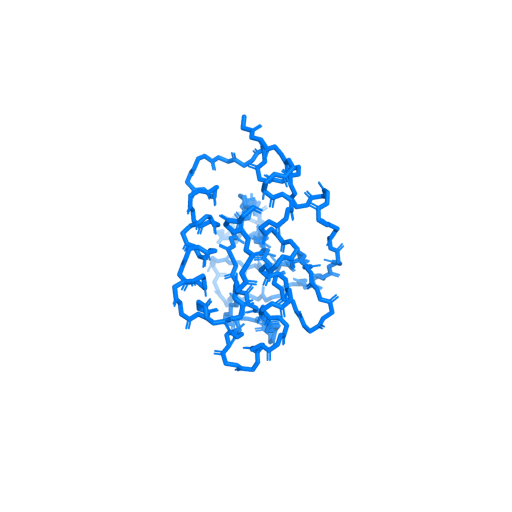427 1.00 94.31 97 GLN A CA 1
ATOM 783 C C . GLN A 1 97 ? 6.457 8.977 7.440 1.00 94.31 97 GLN A C 1
ATOM 785 O O . GLN A 1 97 ? 6.515 9.759 6.493 1.00 94.31 97 GLN A O 1
ATOM 790 N N . LEU A 1 98 ? 5.381 8.223 7.675 1.00 95.12 98 LEU A N 1
ATOM 791 C CA . LEU A 1 98 ? 4.179 8.281 6.847 1.00 95.12 98 LEU A CA 1
ATOM 792 C C . LEU A 1 98 ? 3.530 9.666 6.899 1.00 95.12 98 LEU A C 1
ATOM 794 O O . LEU A 1 98 ? 3.191 10.223 5.858 1.00 95.12 98 LEU A O 1
ATOM 798 N N . LEU A 1 99 ? 3.417 10.267 8.086 1.00 93.44 99 LEU A N 1
ATOM 799 C CA . LEU A 1 99 ? 2.900 11.628 8.230 1.00 93.44 99 LEU A CA 1
ATOM 800 C C . LEU A 1 99 ? 3.744 12.640 7.442 1.00 93.44 99 LEU A C 1
ATOM 802 O O . LEU A 1 99 ? 3.192 13.501 6.754 1.00 93.44 99 LEU A O 1
ATOM 806 N N . LYS A 1 100 ? 5.075 12.516 7.495 1.00 93.25 100 LYS A N 1
ATOM 807 C CA . LYS A 1 100 ? 5.978 13.340 6.686 1.00 93.25 100 LYS A CA 1
ATOM 808 C C . LYS A 1 100 ? 5.722 13.148 5.188 1.00 93.25 100 LYS A C 1
ATOM 810 O O . LYS A 1 100 ? 5.572 14.139 4.479 1.00 93.25 100 LYS A O 1
ATOM 815 N N . ILE A 1 101 ? 5.594 11.903 4.725 1.00 93.25 101 ILE A N 1
ATOM 816 C CA . ILE A 1 101 ? 5.282 11.591 3.322 1.00 93.25 101 ILE A CA 1
ATOM 817 C C . ILE A 1 101 ? 3.958 12.235 2.899 1.00 93.25 101 ILE A C 1
ATOM 819 O O . ILE A 1 101 ? 3.889 12.830 1.828 1.00 93.25 101 ILE A O 1
ATOM 823 N N . LEU A 1 102 ? 2.916 12.162 3.729 1.00 92.38 102 LEU A N 1
ATOM 824 C CA . LEU A 1 102 ? 1.617 12.772 3.432 1.00 92.38 102 LEU A CA 1
ATOM 825 C C . LEU A 1 102 ? 1.713 14.296 3.316 1.00 92.38 102 LEU A C 1
ATOM 827 O O . LEU A 1 102 ? 1.128 14.867 2.396 1.00 92.38 102 LEU A O 1
ATOM 831 N N . ASN A 1 103 ? 2.482 14.937 4.197 1.00 90.69 103 ASN A N 1
ATOM 832 C CA . ASN A 1 103 ? 2.706 16.384 4.177 1.00 90.69 103 ASN A CA 1
ATOM 833 C C . ASN A 1 103 ? 3.517 16.849 2.955 1.00 90.69 103 ASN A C 1
ATOM 835 O O . ASN A 1 103 ? 3.310 17.961 2.476 1.00 90.69 103 ASN A O 1
ATOM 839 N N . GLU A 1 104 ? 4.429 16.013 2.456 1.00 91.56 104 GLU A N 1
ATOM 840 C CA . GLU A 1 104 ? 5.254 16.290 1.270 1.00 91.56 104 GLU A CA 1
ATOM 841 C C . GLU A 1 104 ? 4.586 15.833 -0.042 1.00 91.56 104 GLU A C 1
ATOM 843 O O . GLU A 1 104 ? 5.032 16.189 -1.134 1.00 91.56 104 GLU A O 1
ATOM 848 N N . SER A 1 105 ? 3.509 15.047 0.043 1.00 88.88 105 SER A N 1
ATOM 849 C CA . SER A 1 105 ? 2.798 14.523 -1.120 1.00 88.88 105 SER A CA 1
ATOM 850 C C . SER A 1 105 ? 1.970 15.593 -1.835 1.00 88.88 105 SER A C 1
ATOM 852 O O . SER A 1 105 ? 1.492 16.564 -1.249 1.00 88.88 105 SER A O 1
ATOM 854 N N . ASN A 1 106 ? 1.749 15.397 -3.138 1.00 90.31 106 ASN A N 1
ATOM 855 C CA . ASN A 1 106 ? 0.802 16.228 -3.871 1.00 90.31 106 ASN A CA 1
ATOM 856 C C . ASN A 1 106 ? -0.645 15.971 -3.396 1.00 90.31 106 ASN A C 1
ATOM 858 O O . ASN A 1 106 ? -0.978 14.900 -2.881 1.00 90.31 106 ASN A O 1
ATOM 862 N N . LEU A 1 107 ? -1.532 16.940 -3.646 1.00 90.19 107 LEU A N 1
ATOM 863 C CA . LEU A 1 107 ? -2.931 16.877 -3.212 1.00 90.19 107 LEU A CA 1
ATOM 864 C C . LEU A 1 107 ? -3.657 15.610 -3.698 1.00 90.19 107 LEU A C 1
ATOM 866 O O . LEU A 1 107 ? -4.460 15.045 -2.962 1.00 90.19 107 LEU A O 1
ATOM 870 N N . LYS A 1 108 ? -3.370 15.141 -4.919 1.00 91.50 108 LYS A N 1
ATOM 871 C CA . LYS A 1 108 ? -3.994 13.935 -5.482 1.00 91.50 108 LYS A CA 1
ATOM 872 C C . LYS A 1 108 ? -3.657 12.699 -4.644 1.00 91.50 108 LYS A C 1
ATOM 874 O O . LYS A 1 108 ? -4.557 11.933 -4.312 1.00 91.50 108 LYS A O 1
ATOM 879 N N . ASN A 1 109 ? -2.389 12.518 -4.290 1.00 89.81 109 ASN A N 1
ATOM 880 C CA . ASN A 1 109 ? -1.922 11.373 -3.510 1.00 89.81 109 ASN A CA 1
ATOM 881 C C . ASN A 1 109 ? -2.416 11.440 -2.063 1.00 89.81 109 ASN A C 1
ATOM 883 O O . ASN A 1 109 ? -2.899 10.436 -1.540 1.00 89.81 109 ASN A O 1
ATOM 887 N N . TYR A 1 110 ? -2.406 12.632 -1.464 1.00 91.62 110 TYR A N 1
ATOM 888 C CA . TYR A 1 110 ? -3.001 12.858 -0.150 1.00 91.62 110 TYR A CA 1
ATOM 889 C C . TYR A 1 110 ? -4.496 12.491 -0.122 1.00 91.62 110 TYR A C 1
ATOM 891 O O . TYR A 1 110 ? -4.953 11.773 0.765 1.00 91.62 110 TYR A O 1
ATOM 899 N N . LEU A 1 111 ? -5.272 12.933 -1.118 1.00 93.06 111 LEU A N 1
ATOM 900 C CA . LEU A 1 111 ? -6.702 12.621 -1.203 1.00 93.06 111 LEU A CA 1
ATOM 901 C C . LEU A 1 111 ? -6.964 11.134 -1.459 1.00 93.06 111 LEU A C 1
ATOM 903 O O . LEU A 1 111 ? -7.897 10.591 -0.873 1.00 93.06 111 LEU A O 1
ATOM 907 N N . LYS A 1 112 ? -6.145 10.458 -2.278 1.00 93.69 112 LYS A N 1
ATOM 908 C CA . LYS A 1 112 ? -6.217 8.993 -2.442 1.00 93.69 112 LYS A CA 1
ATOM 909 C C . LYS A 1 112 ? -6.064 8.284 -1.094 1.00 93.69 112 LYS A C 1
ATOM 911 O O . LYS A 1 112 ? -6.901 7.449 -0.757 1.00 93.69 112 LYS A O 1
ATOM 916 N N . PHE A 1 113 ? -5.053 8.670 -0.312 1.00 95.44 113 PHE A N 1
ATOM 917 C CA . PHE A 1 113 ? -4.824 8.120 1.022 1.00 95.44 113 PHE A CA 1
ATOM 918 C C . PHE A 1 113 ? -6.028 8.359 1.944 1.00 95.44 113 PHE A C 1
ATOM 920 O O . PHE A 1 113 ? -6.566 7.420 2.528 1.00 95.44 113 PHE A O 1
ATOM 927 N N . MET A 1 114 ? -6.500 9.605 2.034 1.00 94.69 114 MET A N 1
ATOM 928 C CA . MET A 1 114 ? -7.617 9.962 2.914 1.00 94.69 114 MET A CA 1
ATOM 929 C C . MET A 1 114 ? -8.931 9.283 2.518 1.00 94.69 114 MET A C 1
ATOM 931 O O . MET A 1 114 ? -9.673 8.860 3.402 1.00 94.69 114 MET A O 1
ATOM 935 N N . ASN A 1 115 ? -9.205 9.131 1.220 1.00 94.88 115 ASN A N 1
ATOM 936 C CA . ASN A 1 115 ? -10.379 8.403 0.736 1.00 94.88 115 ASN A CA 1
ATOM 937 C C . ASN A 1 115 ? -10.316 6.928 1.134 1.00 94.88 115 ASN A C 1
ATOM 939 O O . ASN A 1 115 ? -11.286 6.405 1.671 1.00 94.88 115 ASN A O 1
ATOM 943 N N . LYS A 1 116 ? -9.159 6.277 0.971 1.00 95.50 116 LYS A N 1
ATOM 944 C CA . LYS A 1 116 ? -8.984 4.886 1.405 1.00 95.50 116 LYS A CA 1
ATOM 945 C C . LYS A 1 116 ? -9.198 4.734 2.913 1.00 95.50 116 LYS A C 1
ATOM 947 O O . LYS A 1 116 ? -9.878 3.805 3.345 1.00 95.50 116 LYS A O 1
ATOM 952 N N . CYS A 1 117 ? -8.661 5.658 3.711 1.00 94.75 117 CYS A N 1
ATOM 953 C CA . CYS A 1 117 ? -8.902 5.686 5.152 1.00 94.75 117 CYS A CA 1
ATOM 954 C C . CYS A 1 117 ? -10.394 5.832 5.469 1.00 94.75 117 CYS A C 1
ATOM 956 O O . CYS A 1 117 ? -10.918 5.098 6.304 1.00 94.75 117 CYS A O 1
ATOM 958 N N . TYR A 1 118 ? -11.087 6.743 4.786 1.00 92.81 118 TYR A N 1
ATOM 959 C CA . TYR A 1 118 ? -12.524 6.934 4.946 1.00 92.81 118 TYR A CA 1
ATOM 960 C C . TYR A 1 118 ? -13.310 5.657 4.620 1.00 92.81 118 TYR A C 1
ATOM 962 O O . TYR A 1 118 ? -14.120 5.231 5.443 1.00 92.81 118 TYR A O 1
ATOM 970 N N . ASP A 1 119 ? -13.020 4.990 3.504 1.00 94.25 119 ASP A N 1
ATOM 971 C CA . ASP A 1 119 ? -13.692 3.746 3.109 1.00 94.25 119 ASP A CA 1
ATOM 972 C C . ASP A 1 119 ? -13.538 2.654 4.175 1.00 94.25 119 ASP A C 1
ATOM 974 O O . ASP A 1 119 ? -14.509 1.987 4.539 1.00 94.25 119 ASP A O 1
ATOM 978 N N . LEU A 1 120 ? -12.334 2.512 4.739 1.00 93.94 120 LEU A N 1
ATOM 979 C CA . LEU A 1 120 ? -12.084 1.583 5.842 1.00 93.94 120 LEU A CA 1
ATOM 980 C C . LEU A 1 120 ? -12.855 1.979 7.105 1.00 93.94 120 LEU A C 1
ATOM 982 O O . LEU A 1 120 ? -13.406 1.105 7.775 1.00 93.94 120 LEU A O 1
ATOM 986 N N . THR A 1 121 ? -12.956 3.277 7.410 1.00 89.56 121 THR A N 1
ATOM 987 C CA . THR A 1 121 ? -13.748 3.750 8.558 1.00 89.56 121 THR A CA 1
ATOM 988 C C . THR A 1 121 ? -15.234 3.468 8.415 1.00 89.56 121 THR A C 1
ATOM 990 O O . THR A 1 121 ? -15.892 3.160 9.405 1.00 89.56 121 THR A O 1
ATOM 993 N N . GLN A 1 122 ? -15.768 3.533 7.195 1.00 90.94 122 GLN A N 1
ATOM 994 C CA . GLN A 1 122 ? -17.165 3.197 6.937 1.00 90.94 122 GLN A CA 1
ATOM 995 C C . GLN A 1 122 ? -17.383 1.686 7.024 1.00 90.94 122 GLN A C 1
ATOM 997 O O . GLN A 1 122 ? -18.287 1.228 7.728 1.00 90.94 122 GLN A O 1
ATOM 1002 N N . LYS A 1 123 ? -16.520 0.910 6.360 1.00 93.25 123 LYS A N 1
ATOM 1003 C CA . LYS A 1 123 ? -16.625 -0.551 6.287 1.00 93.25 123 LYS A CA 1
ATOM 1004 C C . LYS A 1 123 ? -16.474 -1.220 7.654 1.00 93.25 123 LYS A C 1
ATOM 1006 O O . LYS A 1 123 ? -17.230 -2.134 7.967 1.00 93.25 123 LYS A O 1
ATOM 1011 N N . TYR A 1 124 ? -15.548 -0.736 8.479 1.00 91.50 124 TYR A N 1
ATOM 1012 C CA . TYR A 1 124 ? -15.251 -1.282 9.807 1.00 91.50 124 TYR A CA 1
ATOM 1013 C C . TYR A 1 124 ? -15.611 -0.296 10.924 1.00 91.50 124 TYR A C 1
ATOM 1015 O O . TYR A 1 124 ? -14.903 -0.179 11.922 1.00 91.50 124 TYR A O 1
ATOM 1023 N N . SER A 1 125 ? -16.728 0.418 10.776 1.00 84.31 125 SER A N 1
ATOM 1024 C CA . SER A 1 125 ? -17.184 1.439 11.735 1.00 84.31 125 SER A CA 1
ATOM 1025 C C . SER A 1 125 ? -17.274 0.945 13.187 1.00 84.31 125 SER A C 1
ATOM 1027 O O . SER A 1 125 ? -16.962 1.699 14.108 1.00 84.31 125 SER A O 1
ATOM 1029 N N . GLY A 1 126 ? -17.614 -0.330 13.406 1.00 82.38 126 GLY A N 1
ATOM 1030 C CA . GLY A 1 126 ? -17.614 -0.956 14.735 1.00 82.38 126 GLY A CA 1
ATOM 1031 C C . GLY A 1 126 ? -16.223 -1.074 15.372 1.00 82.38 126 GLY A C 1
ATOM 1032 O O . GLY A 1 126 ? -16.092 -0.930 16.585 1.00 82.38 126 GLY A O 1
ATOM 1033 N N . ASP A 1 127 ? -15.176 -1.247 14.562 1.00 81.38 127 ASP A N 1
ATOM 1034 C CA . ASP A 1 127 ? -13.780 -1.303 15.018 1.00 81.38 127 ASP A CA 1
ATOM 1035 C C . ASP A 1 127 ? -13.192 0.097 15.276 1.00 81.38 127 ASP A C 1
ATOM 1037 O O . ASP A 1 127 ? -12.182 0.237 15.970 1.00 81.38 127 ASP A O 1
ATOM 1041 N N . PHE A 1 128 ? -13.851 1.143 14.766 1.00 74.25 128 PHE A N 1
ATOM 1042 C CA . PHE A 1 128 ? -13.543 2.554 15.020 1.00 74.25 128 PHE A CA 1
ATOM 1043 C C . PHE A 1 128 ? -14.205 3.120 16.285 1.00 74.25 128 PHE A C 1
ATOM 1045 O O . PHE A 1 128 ? -14.071 4.317 16.560 1.00 74.25 128 PHE A O 1
ATOM 1052 N N . GLY A 1 129 ? -14.906 2.282 17.058 1.00 60.19 129 GLY A N 1
ATOM 1053 C CA . GLY A 1 129 ? -15.597 2.669 18.285 1.00 60.19 129 GLY A CA 1
ATOM 1054 C C . GLY A 1 129 ? -14.754 3.581 19.188 1.00 60.19 129 GLY A C 1
ATOM 1055 O O . GLY A 1 129 ? -13.735 3.166 19.730 1.00 60.19 129 GLY A O 1
ATOM 1056 N N . ILE A 1 130 ? -15.246 4.816 19.372 1.00 51.47 130 ILE A N 1
ATOM 1057 C CA . ILE A 1 130 ? -14.735 5.877 20.264 1.00 51.47 130 ILE A CA 1
ATOM 1058 C C . ILE A 1 130 ? -13.428 6.564 19.798 1.00 51.47 130 ILE A C 1
ATOM 1060 O O . ILE A 1 130 ? -12.449 6.658 20.530 1.00 51.47 130 ILE A O 1
ATOM 1064 N N . LEU A 1 131 ? -13.426 7.158 18.599 1.00 49.78 131 LEU A N 1
ATOM 1065 C CA . LEU A 1 131 ? -12.530 8.291 18.267 1.00 49.78 131 LEU A CA 1
ATOM 1066 C C . LEU A 1 131 ? -13.260 9.652 18.228 1.00 49.78 131 LEU A C 1
ATOM 1068 O O . LEU A 1 131 ? -12.653 10.669 17.892 1.00 49.78 131 LEU A O 1
ATOM 1072 N N . LEU A 1 132 ? -14.556 9.669 18.571 1.00 42.19 132 LEU A N 1
ATOM 1073 C CA . LEU A 1 132 ? -15.454 10.832 18.477 1.00 42.19 132 LEU A CA 1
ATOM 1074 C C . LEU A 1 132 ? -15.869 11.450 19.828 1.00 42.19 132 LEU A C 1
ATOM 1076 O O . LEU A 1 132 ? -16.784 12.270 19.847 1.00 42.19 132 LEU A O 1
ATOM 1080 N N . TYR A 1 133 ? -15.183 11.116 20.926 1.00 38.56 133 TYR A N 1
ATOM 1081 C CA . TYR A 1 133 ? -15.279 11.858 22.191 1.00 38.56 133 TYR A CA 1
ATOM 1082 C C . TYR A 1 133 ? -13.935 12.495 22.547 1.00 38.56 133 TYR A C 1
ATOM 1084 O O . TYR A 1 133 ? -12.911 11.771 22.524 1.00 38.56 133 TYR A O 1
#

Foldseek 3Di:
DPLVLVLVLLVLLQVLCLVCVVVQWDQPDPQDPDIFNWQFWADKDWDDPDPPFKIKIKTWTWGHDNVTTKIKIWIWIDGDDDIDTPDIDMDHDDSVRVSVCLVVGDPVRVVSNVVSSVVSCVVPVVSVPPPPD

Organism: Clostridium perfringens (NCBI:txid1502)